Protein AF-A0A0F5FY54-F1 (afdb_monomer_lite)

Structure (mmCIF, N/CA/C/O backbone):
data_AF-A0A0F5FY54-F1
#
_entry.id   AF-A0A0F5FY54-F1
#
loop_
_atom_site.group_PDB
_atom_site.id
_atom_site.type_symbol
_atom_site.label_atom_id
_atom_site.label_alt_id
_atom_site.label_comp_id
_atom_site.label_asym_id
_atom_site.label_entity_id
_atom_site.label_seq_id
_atom_site.pdbx_PDB_ins_code
_atom_site.Cartn_x
_atom_site.Cartn_y
_atom_site.Cartn_z
_atom_site.occupancy
_atom_site.B_iso_or_equiv
_atom_site.auth_seq_id
_atom_site.auth_comp_id
_atom_site.auth_asym_id
_atom_site.auth_atom_id
_atom_site.pdbx_PDB_model_num
ATOM 1 N N . MET A 1 1 ? 18.996 4.388 9.850 1.00 40.62 1 MET A N 1
ATOM 2 C CA . MET A 1 1 ? 17.871 3.607 10.399 1.00 40.62 1 MET A CA 1
ATOM 3 C C . MET A 1 1 ? 16.624 4.178 9.749 1.00 40.62 1 MET A C 1
ATOM 5 O O . MET A 1 1 ? 16.371 5.356 9.954 1.00 40.62 1 MET A O 1
ATOM 9 N N . GLU A 1 2 ? 15.964 3.429 8.857 1.00 51.44 2 GLU A N 1
ATOM 10 C CA . GLU A 1 2 ? 14.664 3.841 8.291 1.00 51.44 2 GLU A CA 1
ATOM 11 C C . GLU A 1 2 ? 13.690 4.065 9.460 1.00 51.44 2 GLU A C 1
ATOM 13 O O . GLU A 1 2 ? 13.713 3.309 10.434 1.00 51.44 2 GLU A O 1
ATOM 18 N N . HIS A 1 3 ? 12.907 5.142 9.412 1.00 54.66 3 HIS A N 1
ATOM 19 C CA . HIS A 1 3 ? 11.997 5.484 10.500 1.00 54.66 3 HIS A CA 1
ATOM 20 C C . HIS A 1 3 ? 10.926 4.388 10.642 1.00 54.66 3 HIS A C 1
ATOM 22 O O . HIS A 1 3 ? 10.252 4.086 9.655 1.00 54.66 3 HIS A O 1
ATOM 28 N N . PRO A 1 4 ? 10.760 3.774 11.830 1.00 68.75 4 PRO A N 1
ATOM 29 C CA . PRO A 1 4 ? 9.652 2.859 12.069 1.00 68.75 4 PRO A CA 1
ATOM 30 C C . PRO A 1 4 ? 8.333 3.614 11.880 1.00 68.75 4 PRO A C 1
ATOM 32 O O . PRO A 1 4 ? 8.209 4.768 12.296 1.00 68.75 4 PRO A O 1
ATOM 35 N N . LEU A 1 5 ? 7.365 2.969 11.226 1.00 81.00 5 LEU A N 1
ATOM 36 C CA . LEU A 1 5 ? 6.023 3.522 11.045 1.00 81.00 5 LEU A CA 1
ATOM 37 C C . LEU A 1 5 ? 5.413 3.843 12.410 1.00 81.00 5 LEU A C 1
ATOM 39 O O . LEU A 1 5 ? 5.630 3.109 13.377 1.00 81.00 5 LEU A O 1
ATOM 43 N N . ASP A 1 6 ? 4.619 4.911 12.492 1.00 85.56 6 ASP A N 1
ATOM 44 C CA . ASP A 1 6 ? 4.012 5.295 13.762 1.00 85.56 6 ASP A CA 1
ATOM 45 C C . ASP A 1 6 ? 2.996 4.231 14.207 1.00 85.56 6 ASP A C 1
ATOM 47 O O . ASP A 1 6 ? 1.878 4.126 13.692 1.00 85.56 6 ASP A O 1
ATOM 51 N N . GLN A 1 7 ? 3.409 3.404 15.167 1.00 88.81 7 GLN A N 1
ATOM 52 C CA . GLN A 1 7 ? 2.580 2.356 15.745 1.00 88.81 7 GLN A CA 1
ATOM 53 C C . GLN A 1 7 ? 1.368 2.935 16.479 1.00 88.81 7 GLN A C 1
ATOM 55 O O . GLN A 1 7 ? 0.294 2.331 16.432 1.00 88.81 7 GLN A O 1
ATOM 60 N N . LYS A 1 8 ? 1.520 4.088 17.143 1.00 91.25 8 LYS A N 1
ATOM 61 C CA . LYS A 1 8 ? 0.439 4.692 17.931 1.00 91.25 8 LYS A CA 1
ATOM 62 C C . LYS A 1 8 ? -0.690 5.142 17.019 1.00 91.25 8 LYS A C 1
ATOM 64 O O . LYS A 1 8 ? -1.850 4.865 17.311 1.00 91.25 8 LYS A O 1
ATOM 69 N N . TRP A 1 9 ? -0.341 5.744 15.883 1.00 92.75 9 TRP A N 1
ATOM 70 C CA . TRP A 1 9 ? -1.312 6.153 14.872 1.00 92.75 9 TRP A CA 1
ATOM 71 C C . TRP A 1 9 ? -2.168 4.973 14.392 1.00 92.75 9 TRP A C 1
ATOM 73 O O . TRP A 1 9 ? -3.396 5.079 14.337 1.00 92.75 9 TRP A O 1
ATOM 83 N N . LEU A 1 10 ? -1.543 3.825 14.098 1.00 91.31 10 LEU A N 1
ATOM 84 C CA . LEU A 1 10 ? -2.271 2.645 13.623 1.00 91.31 10 LEU A CA 1
ATOM 85 C C . LEU A 1 10 ? -3.185 2.063 14.710 1.00 91.31 10 LEU A C 1
ATOM 87 O O . LEU A 1 10 ? -4.311 1.663 14.422 1.00 91.31 10 LEU A O 1
ATOM 91 N N . GLU A 1 11 ? -2.715 1.999 15.955 1.00 92.19 11 GLU A N 1
ATOM 92 C CA . GLU A 1 11 ? -3.510 1.507 17.086 1.00 92.19 11 GLU A CA 1
ATOM 93 C C . GLU A 1 11 ? -4.729 2.386 17.370 1.00 92.19 11 GLU A C 1
ATOM 95 O O . GLU A 1 11 ? -5.818 1.859 17.601 1.00 92.19 11 GLU A O 1
ATOM 100 N N . GLU A 1 12 ? -4.567 3.707 17.305 1.00 93.94 12 GLU A N 1
ATOM 101 C CA . GLU A 1 12 ? -5.662 4.659 17.486 1.00 93.94 12 GLU A CA 1
ATOM 102 C C . GLU A 1 12 ? -6.734 4.505 16.397 1.00 93.94 12 GLU A C 1
ATOM 104 O O . GLU A 1 12 ? -7.930 4.523 16.681 1.00 93.94 12 GLU A O 1
ATOM 109 N N . HIS A 1 13 ? -6.336 4.303 15.140 1.00 93.94 13 HIS A N 1
ATOM 110 C CA . HIS A 1 13 ? -7.299 4.097 14.055 1.00 93.94 13 HIS A CA 1
ATOM 111 C C . HIS A 1 13 ? -7.950 2.711 14.107 1.00 93.94 13 HIS A C 1
ATOM 113 O O . HIS A 1 13 ? -9.131 2.573 13.794 1.00 93.94 13 HIS A O 1
ATOM 119 N N . LEU A 1 14 ? -7.227 1.686 14.566 1.00 93.62 14 LEU A N 1
ATOM 120 C CA . LEU A 1 14 ? -7.800 0.358 14.790 1.00 93.62 14 LEU A CA 1
ATOM 121 C C . LEU A 1 14 ? -8.838 0.357 15.920 1.00 93.62 14 LEU A C 1
ATOM 123 O O . LEU A 1 14 ? -9.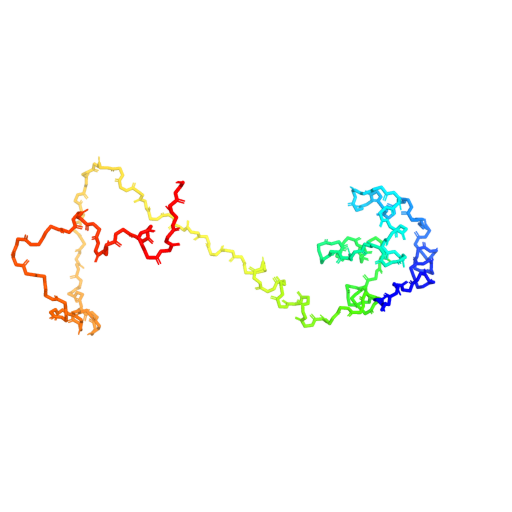864 -0.310 15.778 1.00 93.62 14 LEU A O 1
ATOM 127 N N . SER A 1 15 ? -8.615 1.114 17.001 1.00 93.19 15 SER A N 1
ATOM 128 C CA . SER A 1 15 ? -9.576 1.211 18.108 1.00 93.19 15 SER A CA 1
ATOM 129 C C . SER A 1 15 ? -10.863 1.933 17.697 1.00 93.19 15 SER A C 1
ATOM 131 O O . SER A 1 15 ? -11.948 1.493 18.072 1.00 93.19 15 SER A O 1
ATOM 133 N N . LYS A 1 16 ? -10.774 2.963 16.842 1.00 93.56 16 LYS A N 1
ATOM 134 C CA . LYS A 1 16 ? -11.943 3.667 16.274 1.00 93.56 16 LYS A CA 1
ATOM 135 C C . LYS A 1 16 ? -12.848 2.760 15.433 1.00 93.56 16 LYS A C 1
ATOM 137 O O . LYS A 1 16 ? -14.053 2.989 15.377 1.00 93.56 16 LYS A O 1
ATOM 142 N N . VAL A 1 17 ? -12.283 1.746 14.776 1.00 92.62 17 VAL A N 1
ATOM 143 C CA . VAL A 1 17 ? -13.016 0.811 13.898 1.00 92.62 17 VAL A CA 1
ATOM 144 C C . VAL A 1 17 ? -13.361 -0.507 14.616 1.00 92.62 17 VAL A C 1
ATOM 146 O O . VAL A 1 17 ? -13.850 -1.440 13.984 1.00 92.62 17 VAL A O 1
ATOM 149 N N . ASP A 1 18 ? -13.117 -0.599 15.929 1.00 91.81 1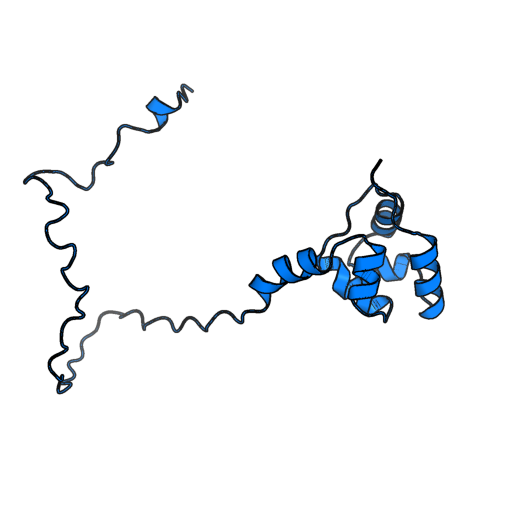8 ASP A N 1
ATOM 150 C CA . ASP A 1 18 ? -13.278 -1.826 16.729 1.00 91.81 18 ASP A CA 1
ATOM 151 C C . ASP A 1 18 ? -12.592 -3.046 16.075 1.00 91.81 18 ASP A C 1
ATOM 153 O O . ASP A 1 18 ? -13.149 -4.130 15.872 1.00 91.81 18 ASP A O 1
ATOM 157 N N . SER A 1 19 ? -11.347 -2.840 15.642 1.00 92.19 19 SER A N 1
ATOM 158 C CA . SER A 1 19 ? -10.551 -3.845 14.950 1.00 92.19 19 SER A CA 1
ATOM 159 C C .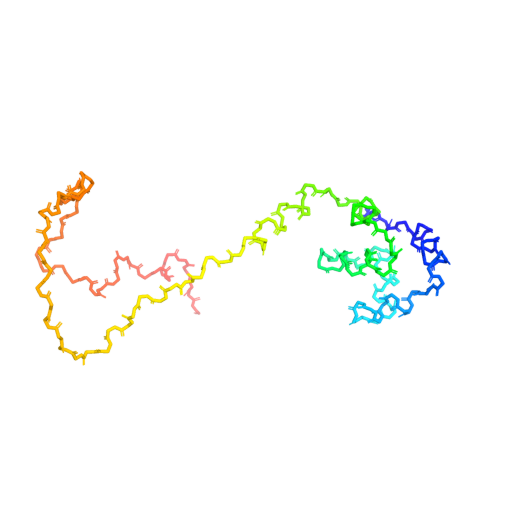 SER A 1 19 ? -9.204 -4.052 15.635 1.00 92.19 19 SER A C 1
ATOM 161 O O . SER A 1 19 ? -8.721 -3.243 16.416 1.00 92.19 19 SER A O 1
ATOM 163 N N . ASN A 1 20 ? -8.552 -5.169 15.316 1.00 92.94 20 ASN A N 1
ATOM 164 C CA . ASN A 1 20 ? -7.218 -5.485 15.809 1.00 92.94 20 ASN A CA 1
ATOM 165 C C . ASN A 1 20 ? -6.239 -5.763 14.658 1.00 92.94 20 ASN A C 1
ATOM 167 O O . ASN A 1 20 ? -6.628 -5.937 13.499 1.00 92.94 20 ASN A O 1
ATOM 171 N N . ARG A 1 21 ? -4.948 -5.855 14.998 1.00 92.31 21 ARG A N 1
ATOM 172 C CA . ARG A 1 21 ? -3.866 -6.138 14.039 1.00 92.31 21 ARG A CA 1
ATOM 173 C C . ARG A 1 21 ? -4.018 -7.484 13.329 1.00 92.31 21 ARG A C 1
ATOM 175 O O . ARG A 1 21 ? -3.612 -7.615 12.182 1.00 92.31 21 ARG A O 1
ATOM 182 N N . ALA A 1 22 ? -4.583 -8.491 13.998 1.00 93.00 22 ALA A N 1
ATOM 183 C CA . ALA A 1 22 ? -4.798 -9.805 13.394 1.00 93.00 22 ALA A CA 1
ATOM 184 C C . ALA A 1 22 ? -5.894 -9.751 12.321 1.00 93.00 22 ALA A C 1
ATOM 186 O O . ALA A 1 22 ? -5.771 -10.404 11.290 1.00 93.00 22 ALA A O 1
ATOM 187 N N . ARG A 1 23 ? -6.939 -8.947 12.536 1.00 93.88 23 ARG A N 1
ATOM 188 C CA . ARG A 1 23 ? -7.997 -8.704 11.558 1.00 93.88 23 ARG A CA 1
ATOM 189 C C . ARG A 1 23 ? -7.455 -7.935 10.358 1.00 93.88 23 ARG A C 1
ATOM 191 O O . ARG A 1 23 ? -7.665 -8.393 9.246 1.00 93.88 23 ARG A O 1
ATOM 198 N N . LEU A 1 24 ? -6.674 -6.873 10.585 1.00 94.31 24 LEU A N 1
ATOM 199 C CA . LEU A 1 24 ? -5.984 -6.146 9.512 1.00 94.31 24 LEU A CA 1
ATOM 200 C C . LEU A 1 24 ? -5.088 -7.078 8.678 1.00 94.31 24 LEU A C 1
ATOM 202 O O . LEU A 1 24 ? -5.153 -7.070 7.454 1.00 94.31 24 LEU A O 1
ATOM 206 N N . ALA A 1 25 ? -4.296 -7.931 9.335 1.00 94.69 25 ALA A N 1
ATOM 207 C CA . ALA A 1 25 ? -3.444 -8.902 8.651 1.00 94.69 25 ALA A CA 1
ATOM 208 C C . ALA A 1 25 ? -4.255 -9.878 7.779 1.00 94.69 25 ALA A C 1
ATOM 210 O O . ALA A 1 25 ? -3.890 -10.118 6.630 1.00 94.69 25 ALA A O 1
ATOM 211 N N . ARG A 1 26 ? -5.388 -10.385 8.287 1.00 94.88 26 ARG A N 1
ATOM 212 C CA . ARG A 1 26 ? -6.298 -11.251 7.519 1.00 94.88 26 ARG A CA 1
ATOM 213 C C . ARG A 1 26 ? -6.892 -10.533 6.311 1.00 94.88 26 ARG A C 1
ATOM 215 O O . ARG A 1 26 ? -6.920 -11.131 5.242 1.00 94.88 26 ARG A O 1
ATOM 222 N N . THR A 1 27 ? -7.304 -9.271 6.456 1.00 93.88 27 THR A N 1
ATOM 223 C CA . THR A 1 27 ? -7.793 -8.450 5.333 1.00 93.88 27 THR A CA 1
ATOM 224 C C . THR A 1 27 ? -6.718 -8.289 4.253 1.00 93.88 27 THR A C 1
ATOM 226 O O . THR A 1 27 ? -7.018 -8.333 3.067 1.00 93.88 27 THR A O 1
ATOM 229 N N . LEU A 1 28 ? -5.448 -8.196 4.654 1.00 92.25 28 LEU A N 1
ATOM 230 C CA . LEU A 1 28 ? -4.298 -8.139 3.745 1.00 92.25 28 LEU A CA 1
ATOM 231 C C . LEU A 1 28 ? -3.881 -9.507 3.170 1.00 92.25 28 LEU A C 1
ATOM 233 O O . LEU A 1 28 ? -2.934 -9.576 2.384 1.00 92.25 28 LEU A O 1
ATOM 237 N N . GLY A 1 29 ? -4.522 -10.608 3.579 1.00 93.44 29 GLY A N 1
ATOM 238 C CA . GLY A 1 29 ? -4.105 -11.964 3.211 1.00 93.44 29 GLY A CA 1
ATOM 239 C C . GLY A 1 29 ? -2.719 -12.337 3.755 1.00 93.44 29 GLY A C 1
ATOM 240 O O . GLY A 1 29 ? -1.972 -13.078 3.115 1.00 93.44 29 GLY A O 1
ATOM 241 N N . ARG A 1 30 ? -2.328 -11.780 4.908 1.00 93.88 30 ARG A N 1
ATOM 242 C CA . ARG A 1 30 ? -1.019 -11.981 5.548 1.00 93.88 30 ARG A CA 1
ATOM 243 C C . ARG A 1 30 ? -1.148 -12.478 6.984 1.00 93.88 30 ARG A C 1
ATOM 245 O O . ARG A 1 30 ? -2.201 -12.414 7.613 1.00 93.88 30 ARG A O 1
ATOM 252 N N . ASP A 1 31 ? -0.033 -12.981 7.504 1.00 94.19 31 ASP A N 1
ATOM 253 C CA . ASP A 1 31 ? 0.087 -13.372 8.905 1.00 94.19 31 ASP A CA 1
ATOM 254 C C . ASP A 1 31 ? 0.216 -12.132 9.819 1.00 94.19 31 ASP A C 1
ATOM 256 O O . ASP A 1 31 ? 0.634 -11.054 9.389 1.00 94.19 31 ASP A O 1
ATOM 260 N N . ARG A 1 32 ? -0.130 -12.282 11.104 1.00 93.12 32 ARG A N 1
ATOM 261 C CA . ARG A 1 32 ? -0.044 -11.199 12.100 1.00 93.12 32 ARG A CA 1
ATOM 262 C C . ARG A 1 32 ? 1.381 -10.645 12.236 1.00 93.12 32 ARG A C 1
ATOM 264 O O . ARG A 1 32 ? 1.547 -9.442 12.434 1.00 93.12 32 ARG A O 1
ATOM 271 N N . SER A 1 33 ? 2.392 -11.501 12.123 1.00 92.94 33 SER A N 1
ATOM 272 C CA . SER A 1 33 ? 3.808 -11.141 12.204 1.00 92.94 33 SER A CA 1
ATOM 273 C C . SER A 1 33 ? 4.203 -10.196 11.076 1.00 92.94 33 SER A C 1
ATOM 275 O O . SER A 1 33 ? 4.976 -9.279 11.321 1.00 92.94 33 SER A O 1
ATOM 277 N N . ALA A 1 34 ? 3.627 -10.319 9.877 1.00 92.19 34 ALA A N 1
ATOM 278 C CA . ALA A 1 34 ? 3.860 -9.370 8.790 1.00 92.19 34 ALA A CA 1
ATOM 279 C C . ALA A 1 34 ? 3.499 -7.921 9.171 1.00 92.19 34 ALA A C 1
ATOM 281 O O . ALA A 1 34 ? 4.244 -7.010 8.819 1.00 92.19 34 ALA A O 1
ATOM 282 N N . VAL A 1 35 ? 2.406 -7.706 9.917 1.00 91.69 35 VAL A N 1
ATOM 283 C CA . VAL A 1 35 ? 2.000 -6.369 10.400 1.00 91.69 35 VAL A CA 1
ATOM 284 C C . VAL A 1 35 ? 2.908 -5.898 11.536 1.00 91.69 35 VAL A C 1
ATOM 286 O O . VAL A 1 35 ? 3.279 -4.732 11.581 1.00 91.69 35 VAL A O 1
ATOM 289 N N . THR A 1 36 ? 3.327 -6.788 12.436 1.00 91.69 36 THR A N 1
ATOM 290 C CA . THR A 1 36 ? 4.305 -6.428 13.477 1.00 91.69 36 THR A CA 1
ATOM 291 C C . THR A 1 36 ? 5.645 -6.009 12.867 1.00 91.69 36 THR A C 1
ATOM 293 O O . THR A 1 36 ? 6.192 -4.975 13.228 1.00 91.69 36 THR A O 1
ATOM 296 N N . ARG A 1 37 ? 6.143 -6.770 11.889 1.00 91.56 37 ARG A N 1
ATOM 297 C CA . ARG A 1 37 ? 7.391 -6.479 11.170 1.00 91.56 37 ARG A CA 1
ATOM 298 C C . ARG A 1 37 ? 7.296 -5.202 10.338 1.00 91.56 37 ARG A C 1
ATOM 300 O O . ARG A 1 37 ? 8.286 -4.495 10.206 1.00 91.56 37 ARG A O 1
ATOM 307 N N . LEU A 1 38 ? 6.109 -4.899 9.806 1.00 90.69 38 LEU A N 1
ATOM 308 C CA . LEU A 1 38 ? 5.814 -3.629 9.141 1.00 90.69 38 LEU A CA 1
ATOM 309 C C . LEU A 1 38 ? 6.006 -2.452 10.110 1.00 90.69 38 LEU A C 1
ATOM 311 O O . LEU A 1 38 ? 6.739 -1.521 9.800 1.00 90.69 38 LEU A O 1
ATOM 315 N N . LEU A 1 39 ? 5.411 -2.528 11.303 1.00 89.69 39 LEU A N 1
ATOM 316 C CA . LEU A 1 39 ? 5.521 -1.484 12.330 1.00 89.69 39 LEU A CA 1
ATOM 317 C C . LEU A 1 39 ? 6.949 -1.316 12.864 1.00 89.69 39 LEU A C 1
ATOM 319 O O . LEU A 1 39 ? 7.399 -0.197 13.077 1.00 89.69 39 LEU A O 1
ATOM 323 N N . ASN A 1 40 ? 7.683 -2.418 13.014 1.00 89.12 40 ASN A N 1
ATOM 324 C CA . ASN A 1 40 ? 9.080 -2.396 13.451 1.00 89.12 40 ASN A CA 1
ATOM 325 C C . ASN A 1 40 ? 10.055 -1.893 12.366 1.00 89.12 40 ASN A C 1
ATOM 327 O O . ASN A 1 40 ? 11.249 -1.779 12.632 1.00 89.12 40 ASN A O 1
ATOM 331 N N . GLY A 1 41 ? 9.586 -1.645 11.137 1.00 87.06 41 GLY A N 1
ATOM 332 C CA . GLY A 1 41 ? 10.432 -1.253 10.005 1.00 87.06 41 GLY A CA 1
ATOM 333 C C . GLY A 1 41 ? 11.228 -2.402 9.372 1.00 87.06 41 GLY A C 1
ATOM 334 O O . GLY A 1 41 ? 11.967 -2.192 8.416 1.00 87.06 41 GLY A O 1
ATOM 335 N N . GLU A 1 42 ? 11.057 -3.642 9.838 1.00 88.38 42 GLU A N 1
ATOM 336 C CA . GLU A 1 42 ? 11.679 -4.834 9.240 1.00 88.38 42 GLU A CA 1
ATOM 337 C C . GLU A 1 42 ? 11.067 -5.210 7.881 1.00 88.38 42 GLU A C 1
ATOM 339 O O . GLU A 1 42 ? 11.629 -6.010 7.127 1.00 88.38 42 GLU A O 1
ATOM 344 N N . ARG A 1 43 ? 9.873 -4.690 7.583 1.00 90.44 43 ARG A N 1
ATOM 345 C CA . ARG A 1 43 ? 9.146 -4.927 6.338 1.00 90.44 43 ARG A CA 1
ATOM 346 C C . ARG A 1 43 ? 8.689 -3.602 5.746 1.00 90.44 43 ARG A C 1
ATOM 348 O O . ARG A 1 43 ? 8.059 -2.802 6.423 1.00 90.44 43 ARG A O 1
ATOM 355 N N . LYS A 1 44 ? 8.898 -3.440 4.440 1.00 88.75 44 LYS A N 1
ATOM 356 C CA . LYS A 1 44 ? 8.396 -2.291 3.678 1.00 88.75 44 LYS A CA 1
ATOM 357 C C . LYS A 1 44 ? 6.906 -2.432 3.367 1.00 88.75 44 LYS A C 1
ATOM 359 O O . LYS A 1 44 ? 6.445 -3.523 3.011 1.00 88.75 44 LYS A O 1
ATOM 364 N N . LEU A 1 45 ? 6.162 -1.332 3.486 1.00 89.06 45 LEU A N 1
ATOM 365 C CA . LEU A 1 45 ? 4.769 -1.257 3.052 1.00 89.06 45 LEU A CA 1
ATOM 366 C C . LEU A 1 45 ? 4.709 -1.339 1.525 1.00 89.06 45 LEU A C 1
ATOM 368 O O . LEU A 1 45 ? 5.420 -0.608 0.835 1.00 89.06 45 LEU A O 1
ATOM 372 N N . LYS A 1 46 ? 3.874 -2.223 0.976 1.00 89.19 46 LYS A N 1
ATOM 373 C CA . LYS A 1 46 ? 3.664 -2.271 -0.475 1.00 89.19 46 LYS A CA 1
ATOM 374 C C . LYS A 1 46 ? 2.573 -1.284 -0.869 1.00 89.19 46 LYS A C 1
ATOM 376 O O . LYS A 1 46 ? 1.542 -1.220 -0.210 1.00 89.19 46 LYS A O 1
ATOM 381 N N . LEU A 1 47 ? 2.738 -0.611 -2.008 1.00 86.75 47 LEU A N 1
ATOM 382 C CA . LEU A 1 47 ? 1.725 0.324 -2.518 1.00 86.75 47 LEU A CA 1
ATOM 383 C C . LEU A 1 47 ? 0.358 -0.342 -2.744 1.00 86.75 47 LEU A C 1
ATOM 385 O O . LEU A 1 47 ? -0.672 0.277 -2.507 1.00 86.75 47 LEU A O 1
ATOM 389 N N . ALA A 1 48 ? 0.344 -1.618 -3.138 1.00 88.25 48 ALA A N 1
ATOM 390 C CA . ALA A 1 48 ? -0.887 -2.387 -3.324 1.00 88.25 48 ALA A CA 1
ATOM 391 C C . ALA A 1 48 ? -1.659 -2.649 -2.015 1.00 88.25 48 ALA A C 1
ATOM 393 O O . ALA A 1 48 ? -2.849 -2.929 -2.062 1.00 88.25 48 ALA A O 1
ATOM 394 N N . GLU A 1 49 ? -1.002 -2.564 -0.853 1.00 91.75 49 GLU A N 1
ATOM 395 C CA . GLU A 1 49 ? -1.631 -2.790 0.457 1.00 91.75 49 GLU A CA 1
ATOM 396 C C . GLU A 1 49 ? -2.324 -1.525 0.986 1.00 91.75 49 GLU A C 1
ATOM 398 O O . GLU A 1 49 ? -3.231 -1.620 1.807 1.00 91.75 49 GLU A O 1
ATOM 403 N N . ILE A 1 50 ? -1.939 -0.344 0.491 1.00 92.31 50 ILE A N 1
ATOM 404 C CA . ILE A 1 50 ? -2.461 0.962 0.916 1.00 92.31 50 ILE A CA 1
ATOM 405 C C . ILE A 1 50 ? -3.987 1.076 0.768 1.00 92.31 50 ILE A C 1
ATOM 407 O O . ILE A 1 50 ? -4.624 1.422 1.763 1.00 92.31 50 ILE A O 1
ATOM 411 N N . PRO A 1 51 ? -4.612 0.778 -0.394 1.00 92.62 51 PRO A N 1
ATOM 412 C CA . PRO A 1 51 ? -6.066 0.895 -0.524 1.00 92.62 51 PRO A CA 1
ATOM 413 C C . PRO A 1 51 ? -6.804 -0.042 0.435 1.00 92.62 51 PRO A C 1
ATOM 415 O O . PRO A 1 51 ? -7.785 0.359 1.051 1.00 92.62 51 PRO A O 1
ATOM 418 N N . THR A 1 52 ? -6.290 -1.256 0.637 1.00 94.12 52 THR A N 1
ATOM 419 C CA . THR A 1 52 ? -6.867 -2.226 1.574 1.00 94.12 52 THR A CA 1
ATOM 420 C C . THR A 1 52 ? -6.757 -1.756 3.026 1.00 94.12 52 THR A C 1
ATOM 422 O O . THR A 1 52 ? -7.696 -1.926 3.799 1.00 94.12 52 THR A O 1
ATOM 425 N N . ILE A 1 53 ? -5.633 -1.141 3.413 1.00 93.81 53 ILE A N 1
ATOM 426 C CA . ILE A 1 53 ? -5.465 -0.543 4.747 1.00 93.81 53 ILE A CA 1
ATOM 427 C C . ILE A 1 53 ? -6.420 0.642 4.923 1.00 93.81 53 ILE A C 1
ATOM 429 O O . ILE A 1 53 ? -7.076 0.731 5.957 1.00 93.81 53 ILE A O 1
ATOM 433 N N . ALA A 1 54 ? -6.524 1.520 3.924 1.00 95.12 54 ALA A N 1
ATOM 434 C CA . ALA A 1 54 ? -7.407 2.685 3.948 1.00 95.12 54 ALA A CA 1
ATOM 435 C C . ALA A 1 54 ? -8.880 2.278 4.111 1.00 95.12 54 ALA A C 1
ATOM 437 O O . ALA A 1 54 ? -9.571 2.786 4.993 1.00 95.12 54 ALA A O 1
ATOM 438 N N . GLU A 1 55 ? -9.333 1.294 3.330 1.00 95.25 55 GLU A N 1
ATOM 439 C CA . GLU A 1 55 ? -10.680 0.729 3.423 1.00 95.25 55 GLU A CA 1
ATOM 440 C C . GLU A 1 55 ? -10.933 0.093 4.796 1.00 95.25 55 GLU A C 1
ATOM 442 O O . GLU A 1 55 ? -11.953 0.361 5.436 1.00 95.25 55 GLU A O 1
ATOM 447 N N . HIS A 1 56 ? -9.975 -0.698 5.294 1.00 94.00 56 HIS A N 1
ATOM 448 C CA . HIS A 1 56 ? -10.091 -1.365 6.591 1.00 94.00 56 HIS A CA 1
ATOM 449 C C . HIS A 1 56 ? -10.153 -0.373 7.759 1.00 94.00 56 HIS A C 1
ATOM 451 O O . HIS A 1 56 ? -10.908 -0.582 8.706 1.00 94.00 56 HIS A O 1
ATOM 457 N N . LEU A 1 57 ? -9.370 0.705 7.699 1.00 94.81 57 LEU A N 1
ATOM 458 C CA . LEU A 1 57 ? -9.332 1.762 8.714 1.00 94.81 57 LEU A CA 1
ATOM 459 C C . LEU A 1 57 ? -10.415 2.836 8.512 1.00 94.81 57 LEU A C 1
ATOM 461 O O . LEU A 1 57 ? -10.569 3.698 9.374 1.00 94.81 57 LEU A O 1
ATOM 465 N N . ARG A 1 58 ? -11.176 2.786 7.409 1.00 94.62 58 ARG A N 1
ATOM 466 C CA . ARG A 1 58 ? -12.183 3.793 7.020 1.00 94.62 58 ARG A CA 1
ATOM 467 C C . ARG A 1 58 ? -11.629 5.222 6.974 1.00 94.62 58 ARG A C 1
ATOM 469 O O . ARG A 1 58 ? -12.318 6.176 7.330 1.00 94.62 58 ARG A O 1
ATOM 476 N N . VAL A 1 59 ? -10.385 5.363 6.530 1.00 95.31 59 VAL A N 1
ATOM 477 C CA . VAL A 1 59 ? -9.701 6.651 6.346 1.00 95.31 59 VAL A CA 1
ATOM 478 C C . VAL A 1 59 ? -9.388 6.866 4.867 1.00 95.31 59 VAL A C 1
ATOM 480 O O . VAL A 1 59 ? -9.277 5.890 4.120 1.00 95.31 59 VAL A O 1
ATOM 483 N N . PRO A 1 60 ? -9.243 8.119 4.405 1.00 94.62 60 PRO A N 1
ATOM 484 C CA . PRO A 1 60 ? -8.793 8.376 3.043 1.00 94.62 60 PRO A CA 1
ATOM 485 C C . PRO A 1 60 ? -7.392 7.798 2.798 1.00 94.62 60 PRO A C 1
ATOM 487 O O . PRO A 1 60 ? -6.566 7.710 3.708 1.00 94.62 60 PRO A O 1
ATOM 490 N N . VAL A 1 61 ? -7.117 7.442 1.540 1.00 92.06 61 VAL A N 1
ATOM 491 C CA . VAL A 1 61 ? -5.822 6.892 1.096 1.00 92.06 61 VAL A CA 1
ATOM 492 C C . VAL A 1 61 ? -4.664 7.836 1.433 1.00 92.06 61 VAL A C 1
ATOM 494 O O . VAL A 1 61 ? -3.600 7.372 1.835 1.00 92.06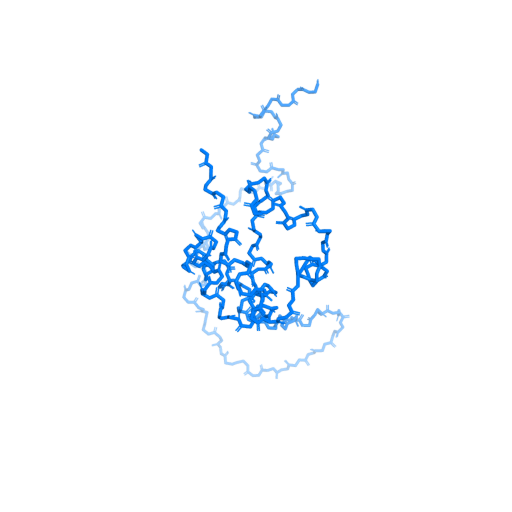 61 VAL A O 1
ATOM 497 N N . ASP A 1 62 ? -4.895 9.147 1.357 1.00 92.00 62 ASP A N 1
ATOM 498 C CA . ASP A 1 62 ? -3.897 10.176 1.662 1.00 92.00 62 ASP A CA 1
ATOM 499 C C . ASP A 1 62 ? -3.399 10.102 3.110 1.00 92.00 62 ASP A C 1
ATOM 501 O O . ASP A 1 62 ? -2.199 10.180 3.347 1.00 92.00 62 ASP A O 1
ATOM 505 N N . ALA A 1 63 ? -4.282 9.829 4.076 1.00 92.25 63 ALA A N 1
ATOM 506 C CA . ALA A 1 63 ? -3.886 9.696 5.480 1.00 92.25 63 ALA A CA 1
ATOM 507 C C . ALA A 1 63 ? -2.965 8.483 5.709 1.00 92.25 63 ALA A C 1
ATOM 509 O O . ALA A 1 63 ? -2.043 8.533 6.521 1.00 92.25 63 ALA A O 1
ATOM 510 N N . VAL A 1 64 ? -3.188 7.388 4.972 1.00 92.12 64 VAL A N 1
ATOM 511 C CA . VAL A 1 64 ? -2.322 6.198 5.029 1.00 92.12 64 VAL A CA 1
ATOM 512 C C . VAL A 1 64 ? -0.980 6.468 4.344 1.00 92.12 64 VAL A C 1
ATOM 514 O O . VAL A 1 64 ? 0.045 5.962 4.797 1.00 92.12 64 VAL A O 1
ATOM 517 N N . LEU A 1 65 ? -0.967 7.269 3.275 1.00 91.56 65 LEU A N 1
ATOM 518 C CA . LEU A 1 65 ? 0.257 7.695 2.590 1.00 91.56 65 LEU A CA 1
ATOM 519 C C . LEU A 1 65 ? 1.120 8.598 3.476 1.00 91.56 65 LEU A C 1
ATOM 521 O O . LEU A 1 65 ? 2.323 8.361 3.585 1.00 91.56 65 LEU A O 1
ATOM 525 N N . GLU A 1 66 ? 0.503 9.566 4.156 1.00 90.88 66 GLU A N 1
ATOM 526 C CA . GLU A 1 66 ? 1.160 10.427 5.144 1.00 90.88 66 GLU A CA 1
ATOM 527 C C . GLU A 1 66 ? 1.742 9.608 6.297 1.00 90.88 66 GLU A C 1
ATOM 529 O O . GLU A 1 66 ? 2.918 9.758 6.627 1.00 90.88 66 GLU A O 1
ATOM 534 N N . TRP A 1 67 ? 0.958 8.678 6.855 1.00 89.38 67 TRP A N 1
ATOM 535 C CA . TRP A 1 67 ? 1.428 7.748 7.884 1.00 89.38 67 TRP A CA 1
ATOM 536 C C . TRP A 1 67 ? 2.618 6.904 7.411 1.00 89.38 67 TRP A C 1
ATOM 538 O O . TRP A 1 67 ? 3.554 6.657 8.172 1.00 89.38 67 TRP A O 1
ATOM 548 N N . ALA A 1 68 ? 2.601 6.480 6.147 1.00 88.19 68 ALA A N 1
ATOM 549 C CA . ALA A 1 68 ? 3.677 5.707 5.548 1.00 88.19 68 ALA A CA 1
ATOM 550 C C . ALA A 1 68 ? 4.908 6.542 5.155 1.00 88.19 68 ALA A C 1
ATOM 552 O O . ALA A 1 68 ? 5.925 5.965 4.768 1.00 88.19 68 ALA A O 1
ATOM 553 N N . GLY A 1 69 ? 4.823 7.876 5.218 1.00 87.69 69 GLY A N 1
ATOM 554 C CA . GLY A 1 69 ? 5.855 8.783 4.716 1.00 87.69 69 GLY A CA 1
ATOM 555 C C . GLY A 1 69 ? 6.055 8.700 3.198 1.00 87.69 69 GLY A C 1
ATOM 556 O O . GLY A 1 69 ? 7.125 9.048 2.703 1.00 87.69 69 GLY A O 1
ATOM 557 N N . ILE A 1 70 ? 5.057 8.209 2.454 1.00 85.06 70 ILE A N 1
ATOM 558 C CA . ILE A 1 70 ? 5.123 8.045 0.998 1.00 85.06 70 ILE A CA 1
ATOM 559 C C . ILE A 1 70 ? 4.535 9.306 0.351 1.00 85.06 70 ILE A C 1
ATOM 561 O O . ILE A 1 70 ? 3.361 9.603 0.577 1.00 85.06 70 ILE A O 1
ATOM 565 N N . PRO A 1 71 ? 5.289 10.042 -0.487 1.00 83.75 71 PRO A N 1
ATOM 566 C CA . PRO A 1 71 ? 4.757 11.210 -1.176 1.00 83.75 71 PRO A CA 1
ATOM 567 C C . PRO A 1 71 ? 3.568 10.832 -2.071 1.00 83.75 71 PRO A C 1
ATOM 569 O O . PRO A 1 71 ? 3.676 9.933 -2.909 1.00 83.75 71 PRO A O 1
ATOM 572 N N . THR A 1 72 ? 2.458 11.571 -1.981 1.00 81.50 72 THR A N 1
ATOM 573 C CA . THR A 1 72 ? 1.257 11.352 -2.814 1.00 81.50 72 THR A CA 1
ATOM 574 C C . THR A 1 72 ? 1.575 11.382 -4.312 1.00 81.50 72 THR A C 1
ATOM 576 O O . THR A 1 72 ? 0.984 10.645 -5.100 1.00 81.50 72 THR A O 1
ATOM 579 N N . ALA A 1 73 ? 2.569 12.181 -4.716 1.00 76.25 73 ALA A N 1
ATOM 580 C CA . ALA A 1 73 ? 3.065 12.221 -6.089 1.00 76.25 73 ALA A CA 1
ATOM 581 C C . ALA A 1 73 ? 3.656 10.877 -6.553 1.00 76.25 73 ALA A C 1
ATOM 583 O O . ALA A 1 73 ? 3.397 10.463 -7.680 1.00 76.25 73 ALA A O 1
ATOM 584 N N . GLU A 1 74 ? 4.404 10.170 -5.699 1.00 73.44 74 GLU A N 1
ATOM 585 C CA . GLU A 1 74 ? 4.983 8.860 -6.031 1.00 73.44 74 GLU A CA 1
ATOM 586 C C . GLU A 1 74 ? 3.890 7.792 -6.168 1.00 73.44 74 GLU A C 1
ATOM 588 O O . GLU A 1 74 ? 3.923 6.968 -7.088 1.00 73.44 74 GLU A O 1
ATOM 593 N N . PHE A 1 75 ? 2.887 7.842 -5.288 1.00 76.06 75 PHE A N 1
ATOM 594 C CA . PHE A 1 75 ? 1.717 6.974 -5.370 1.00 76.06 75 PHE A CA 1
ATOM 595 C C . PHE A 1 75 ? 0.938 7.204 -6.673 1.00 76.06 75 PHE A C 1
ATOM 597 O O . PHE A 1 75 ? 0.697 6.255 -7.421 1.00 76.06 75 PHE A O 1
ATOM 604 N N . ASN A 1 76 ? 0.625 8.461 -7.001 1.00 75.50 76 ASN A N 1
ATOM 605 C CA . ASN A 1 76 ? -0.112 8.821 -8.214 1.00 75.50 76 ASN A CA 1
ATOM 606 C C . ASN A 1 76 ? 0.674 8.529 -9.500 1.00 75.50 76 ASN A C 1
ATOM 608 O O . ASN A 1 76 ? 0.090 8.044 -10.466 1.00 75.50 76 ASN A O 1
ATOM 612 N N . ALA A 1 77 ? 1.992 8.749 -9.516 1.00 71.62 77 ALA A N 1
ATOM 613 C CA . ALA A 1 77 ? 2.835 8.440 -10.673 1.00 71.62 77 ALA A CA 1
ATOM 614 C C . ALA A 1 77 ? 2.814 6.943 -11.023 1.00 71.62 77 ALA A C 1
ATOM 616 O O . ALA A 1 77 ? 2.769 6.575 -12.196 1.00 71.62 77 ALA A O 1
ATOM 617 N N . ARG A 1 78 ? 2.803 6.067 -10.010 1.00 65.06 78 ARG A N 1
ATOM 618 C CA . ARG A 1 78 ? 2.716 4.610 -10.204 1.00 65.06 78 ARG A CA 1
ATOM 619 C C . ARG A 1 78 ? 1.296 4.124 -10.480 1.00 65.06 78 ARG A C 1
ATOM 621 O O . ARG A 1 78 ? 1.125 3.136 -11.190 1.00 65.06 78 ARG A O 1
ATOM 628 N N . LYS A 1 79 ? 0.286 4.822 -9.957 1.00 66.12 79 LYS A N 1
ATOM 629 C CA . LYS A 1 79 ? -1.131 4.564 -10.243 1.00 66.12 79 LYS A CA 1
ATOM 630 C C . LYS A 1 79 ? -1.508 4.951 -11.683 1.00 66.12 79 LYS A C 1
ATOM 632 O O . LYS A 1 79 ? -2.270 4.236 -12.328 1.00 66.12 79 LYS A O 1
ATOM 637 N N . GLY A 1 80 ? -0.913 6.022 -12.213 1.00 54.94 80 GLY A N 1
ATOM 638 C CA . GLY A 1 80 ? -1.267 6.646 -13.495 1.00 54.94 80 GLY A CA 1
ATOM 639 C C . GLY A 1 80 ? -1.083 5.795 -14.760 1.00 54.94 80 GLY A C 1
ATOM 640 O O . GLY A 1 80 ? -1.627 6.150 -15.798 1.00 54.94 80 GLY A O 1
ATOM 641 N N . LEU A 1 81 ? -0.386 4.655 -14.695 1.00 53.56 81 LEU A N 1
ATOM 642 C CA . LEU A 1 81 ? -0.307 3.686 -15.803 1.00 53.56 81 LEU A CA 1
ATOM 643 C C . LEU A 1 81 ? -1.396 2.603 -15.746 1.00 53.56 81 LEU A C 1
ATOM 645 O O . LEU A 1 81 ? -1.733 2.027 -16.776 1.00 53.56 81 LEU A O 1
ATOM 649 N N . ALA A 1 82 ? -1.951 2.327 -14.563 1.00 55.78 82 ALA A N 1
ATOM 650 C CA . ALA A 1 82 ? -2.967 1.294 -14.362 1.00 55.78 82 ALA A CA 1
ATOM 651 C C . ALA A 1 82 ? -4.407 1.816 -14.533 1.00 55.78 82 ALA A C 1
ATOM 653 O O . ALA A 1 82 ? -5.314 1.022 -14.761 1.00 55.78 82 ALA A O 1
ATOM 654 N N . GLU A 1 83 ? -4.629 3.133 -14.431 1.00 52.81 83 GLU A N 1
ATOM 655 C CA . GLU A 1 83 ? -5.964 3.750 -14.559 1.00 52.81 83 GLU A CA 1
ATOM 656 C C . GLU A 1 83 ? -6.342 4.146 -15.990 1.00 52.81 83 GLU A C 1
ATOM 658 O O . GLU A 1 83 ? -7.496 4.490 -16.252 1.00 52.81 83 GLU A O 1
ATOM 663 N N . MET A 1 84 ? -5.413 4.062 -16.944 1.00 53.94 84 MET A N 1
ATOM 664 C CA . MET A 1 84 ? -5.804 4.102 -18.346 1.00 53.94 84 MET A CA 1
ATOM 665 C C . MET A 1 84 ? -6.445 2.756 -18.667 1.00 53.94 84 MET A C 1
ATOM 667 O O . MET A 1 84 ? -5.748 1.745 -18.750 1.00 53.94 84 MET A O 1
ATOM 671 N N . ALA A 1 85 ? -7.770 2.732 -18.842 1.00 57.78 85 ALA A N 1
ATOM 672 C CA . ALA A 1 85 ? -8.424 1.611 -19.501 1.00 57.78 85 ALA A CA 1
ATOM 673 C C . ALA A 1 85 ? -7.626 1.329 -20.777 1.00 57.78 85 ALA A C 1
ATOM 675 O O . ALA A 1 85 ? -7.506 2.214 -21.632 1.00 57.78 85 ALA A O 1
ATOM 676 N N . GLN A 1 86 ? -7.009 0.145 -20.867 1.00 60.38 86 GLN A N 1
ATOM 677 C CA . GLN A 1 86 ? -6.353 -0.267 -22.099 1.00 60.38 86 GLN A CA 1
ATOM 678 C C . GLN A 1 86 ? -7.382 -0.069 -23.205 1.00 60.38 86 GLN A C 1
ATOM 680 O O . GLN A 1 86 ? -8.492 -0.597 -23.109 1.00 60.38 86 GLN A O 1
ATOM 685 N N . ALA A 1 87 ? -7.045 0.753 -24.202 1.00 63.06 87 ALA A N 1
ATOM 686 C CA . ALA A 1 87 ? -7.891 0.879 -25.373 1.00 63.06 87 ALA A CA 1
ATOM 687 C C . ALA A 1 87 ? -8.155 -0.544 -25.863 1.00 63.06 87 ALA A C 1
ATOM 689 O O . ALA A 1 87 ? -7.199 -1.301 -26.051 1.00 63.06 87 ALA A O 1
ATOM 690 N N . GLU A 1 88 ? -9.433 -0.916 -25.978 1.00 55.38 88 GLU A N 1
ATOM 691 C CA . GLU A 1 88 ? -9.826 -2.232 -26.461 1.00 55.38 88 GLU A CA 1
ATOM 692 C C . GLU A 1 88 ? -9.072 -2.471 -27.763 1.00 55.38 88 GLU A C 1
ATOM 694 O O . GLU A 1 88 ? -9.294 -1.783 -28.767 1.00 55.38 88 GLU A O 1
ATOM 699 N N . PHE A 1 89 ? -8.107 -3.391 -27.721 1.00 61.25 89 PHE A N 1
ATOM 700 C CA . PHE A 1 89 ? -7.370 -3.772 -28.904 1.00 61.25 89 PHE A CA 1
ATOM 701 C C . PHE A 1 89 ? -8.365 -4.514 -29.785 1.00 61.25 89 PHE A C 1
ATOM 703 O O . PHE A 1 89 ? -8.548 -5.724 -29.655 1.00 61.25 89 PHE A O 1
ATOM 710 N N . LYS A 1 90 ? -9.052 -3.772 -30.660 1.00 68.94 90 LYS A N 1
ATOM 711 C CA . LYS A 1 90 ? -9.801 -4.340 -31.772 1.00 68.94 90 LYS A CA 1
ATOM 712 C C . LYS A 1 90 ? -8.772 -5.058 -32.618 1.00 68.94 90 LYS A C 1
ATOM 714 O O . LYS A 1 90 ? -8.110 -4.426 -33.440 1.00 68.94 90 LYS A O 1
ATOM 719 N N . GLN A 1 91 ? -8.596 -6.354 -32.363 1.00 60.31 91 GLN A N 1
ATOM 720 C CA . GLN A 1 91 ? -7.817 -7.213 -33.232 1.00 60.31 91 GLN A CA 1
ATOM 721 C C . GLN A 1 91 ? -8.331 -6.933 -34.648 1.00 60.31 91 GLN A C 1
ATOM 723 O O . GLN A 1 91 ? -9.528 -7.132 -34.892 1.00 60.31 91 GLN A O 1
ATOM 728 N N . PRO A 1 92 ? -7.508 -6.401 -35.572 1.00 63.09 92 PRO A N 1
ATOM 729 C CA . PRO A 1 92 ? -7.908 -6.431 -36.964 1.00 63.09 92 PRO A CA 1
ATOM 730 C C . PRO A 1 92 ? -8.180 -7.904 -37.271 1.00 63.09 92 PRO A C 1
ATOM 732 O O . PRO A 1 92 ? -7.407 -8.753 -36.810 1.00 63.09 92 PRO A O 1
ATOM 735 N N . PRO A 1 93 ? -9.295 -8.227 -37.948 1.00 51.81 93 PRO A N 1
ATOM 736 C CA . PRO A 1 93 ? -9.657 -9.607 -38.197 1.00 51.81 93 PRO A CA 1
ATOM 737 C C . PRO A 1 93 ? -8.454 -10.264 -38.853 1.00 51.81 93 PRO A C 1
ATOM 739 O O . PRO A 1 93 ? -8.032 -9.864 -39.940 1.00 51.81 93 PRO A O 1
ATOM 742 N N . VAL A 1 94 ? -7.856 -11.219 -38.141 1.00 53.97 94 VAL A N 1
ATOM 743 C CA . VAL A 1 94 ? -6.880 -12.121 -38.725 1.00 53.97 94 VAL A CA 1
ATOM 744 C C . VAL A 1 94 ? -7.582 -12.727 -39.924 1.00 53.97 94 VAL A C 1
ATOM 746 O O . VAL A 1 94 ? -8.561 -13.460 -39.785 1.00 53.97 94 VAL A O 1
ATOM 749 N N . ALA A 1 95 ? -7.147 -12.314 -41.111 1.00 52.00 95 ALA A N 1
ATOM 750 C CA . ALA A 1 95 ? -7.613 -12.866 -42.358 1.00 52.00 95 ALA A CA 1
ATOM 751 C C . ALA A 1 95 ? -7.171 -14.329 -42.375 1.00 52.00 95 ALA A C 1
ATOM 753 O O . ALA A 1 95 ? -6.081 -14.665 -42.831 1.00 52.00 95 ALA A O 1
ATOM 754 N N . GLN A 1 96 ? -8.027 -15.196 -41.839 1.00 55.72 96 GLN A N 1
ATOM 755 C CA . GLN A 1 96 ? -8.127 -16.555 -42.322 1.00 55.72 96 GLN A CA 1
ATOM 756 C C . GLN A 1 96 ? -8.443 -16.413 -43.807 1.00 55.72 96 GLN A C 1
ATOM 758 O O . GLN A 1 96 ? -9.445 -15.826 -44.214 1.00 55.72 96 GLN A O 1
ATOM 763 N N . THR A 1 97 ? -7.480 -16.831 -44.607 1.00 50.66 97 THR A N 1
ATOM 764 C CA . THR A 1 97 ? -7.504 -16.879 -46.057 1.00 50.66 97 THR A CA 1
ATOM 765 C C . THR A 1 97 ? -8.798 -17.515 -46.554 1.00 50.66 97 THR A C 1
ATOM 767 O O . THR A 1 97 ? -8.927 -18.732 -46.545 1.00 50.66 97 THR A O 1
ATOM 770 N N . ALA A 1 98 ? -9.732 -16.700 -47.039 1.00 49.41 98 ALA A N 1
ATOM 771 C CA . ALA A 1 98 ? -10.657 -17.079 -48.103 1.00 49.41 98 ALA A CA 1
ATOM 772 C C . ALA A 1 98 ? -11.381 -15.837 -48.645 1.00 49.41 98 ALA A C 1
ATOM 774 O O . ALA A 1 98 ? -12.311 -15.314 -48.042 1.00 49.41 98 ALA A O 1
ATOM 775 N N . THR A 1 99 ? -10.896 -15.382 -49.799 1.00 54.62 99 THR A N 1
ATOM 776 C CA . THR A 1 99 ? -11.651 -14.837 -50.936 1.00 54.62 99 THR A CA 1
ATOM 777 C C . THR A 1 99 ? -12.933 -14.060 -50.617 1.00 54.62 99 THR A C 1
ATOM 779 O O . THR A 1 99 ? -13.975 -14.667 -50.393 1.00 54.62 99 THR A O 1
ATOM 782 N N . GLN A 1 100 ? -12.902 -12.726 -50.747 1.00 49.59 100 GLN A N 1
ATOM 783 C CA . GLN A 1 100 ? -14.049 -11.973 -51.272 1.00 49.59 100 GLN A CA 1
ATOM 784 C C . GLN A 1 100 ? -13.677 -10.551 -51.709 1.00 49.59 100 GLN A C 1
ATOM 786 O O . GLN A 1 100 ? -13.222 -9.709 -50.939 1.00 49.59 100 GLN A O 1
ATOM 791 N N . GLN A 1 101 ? -13.889 -10.324 -53.003 1.00 57.41 101 GLN A N 1
ATOM 792 C CA . GLN A 1 101 ? -13.869 -9.038 -53.681 1.00 57.41 101 GLN A CA 1
ATOM 793 C C . GLN A 1 101 ? -14.946 -8.121 -53.088 1.00 57.41 101 GLN A C 1
ATOM 795 O O . GLN A 1 101 ? -16.102 -8.519 -52.983 1.00 57.41 101 GLN A O 1
ATOM 800 N N . THR A 1 102 ? -14.596 -6.871 -52.781 1.00 41.16 102 THR A N 1
ATOM 801 C CA . THR A 1 102 ? -15.571 -5.777 -52.680 1.00 41.16 102 THR A CA 1
ATOM 802 C C . THR A 1 102 ? -15.007 -4.536 -53.362 1.00 41.16 102 THR A C 1
ATOM 804 O O . THR A 1 102 ? -13.993 -3.961 -52.969 1.00 41.16 102 THR A O 1
ATOM 807 N N . THR A 1 103 ? -15.672 -4.132 -54.441 1.00 52.69 103 THR A N 1
ATOM 808 C CA . THR A 1 103 ? -15.477 -2.861 -55.135 1.00 52.69 103 THR A CA 1
ATOM 809 C C . THR A 1 103 ? -15.880 -1.718 -54.209 1.00 52.69 103 THR A C 1
ATOM 811 O O . THR A 1 103 ? -17.044 -1.327 -54.152 1.00 52.69 103 THR A O 1
ATOM 814 N N . THR A 1 104 ? -14.916 -1.167 -53.477 1.00 48.56 104 THR 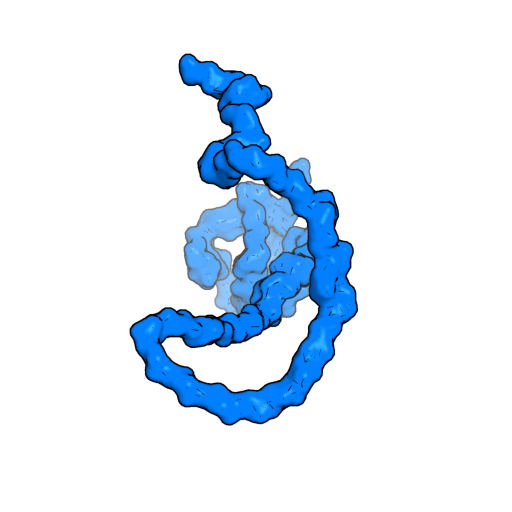A N 1
ATOM 815 C CA . THR A 1 104 ? -15.068 0.145 -52.852 1.00 48.56 104 THR A CA 1
ATOM 816 C C . THR A 1 104 ? -14.603 1.192 -53.852 1.00 48.56 104 THR A C 1
ATOM 818 O O . THR A 1 104 ? -13.489 1.141 -54.371 1.00 48.56 104 THR A O 1
ATOM 821 N N . LYS A 1 105 ? -15.488 2.137 -54.169 1.00 55.50 105 LYS A N 1
ATOM 822 C CA . LYS A 1 105 ? -15.174 3.332 -54.953 1.00 55.50 105 LYS A CA 1
ATOM 823 C C . LYS A 1 105 ? -14.183 4.170 -54.135 1.00 55.50 105 LYS A C 1
ATOM 825 O O . LYS A 1 105 ? -14.579 5.022 -53.347 1.00 55.50 105 LYS A O 1
ATOM 830 N N . GLN A 1 106 ? -12.898 3.846 -54.253 1.00 58.91 106 GLN A N 1
ATOM 831 C CA . GLN A 1 106 ? -11.800 4.533 -53.584 1.00 58.91 106 GLN A CA 1
ATOM 832 C C . GLN A 1 106 ? -11.711 5.959 -54.136 1.00 58.91 106 GLN A C 1
ATOM 834 O O . GLN A 1 106 ? -11.448 6.151 -55.324 1.00 58.91 106 GLN A O 1
ATOM 839 N N . LEU A 1 107 ? -11.891 6.975 -53.284 1.00 59.81 107 LEU A N 1
ATOM 840 C CA . LEU A 1 107 ? -11.264 8.265 -53.572 1.00 59.81 107 LEU A CA 1
ATOM 841 C C . LEU A 1 107 ? -9.756 8.009 -53.699 1.00 59.81 107 LEU A C 1
ATOM 843 O O . LEU A 1 107 ? -9.234 7.209 -52.913 1.00 59.81 107 LEU A O 1
ATOM 847 N N . PRO A 1 108 ? -9.047 8.655 -54.644 1.00 59.59 108 PRO A N 1
ATOM 848 C CA . PRO A 1 108 ? -7.610 8.478 -54.757 1.00 59.59 108 PRO A CA 1
ATOM 849 C C . PRO A 1 108 ? -7.000 8.884 -53.420 1.00 59.59 108 PRO A C 1
ATOM 851 O O . PRO A 1 108 ? -7.009 10.061 -53.054 1.00 59.59 108 PRO A O 1
ATOM 854 N N . GLN A 1 109 ? -6.535 7.895 -52.655 1.00 66.94 109 GLN A N 1
ATOM 855 C CA . GLN A 1 109 ? -5.883 8.141 -51.384 1.00 66.94 109 GLN A CA 1
ATOM 856 C C . GLN A 1 109 ? -4.635 8.955 -51.701 1.00 66.94 109 GLN A C 1
ATOM 858 O O . GLN A 1 109 ? -3.647 8.431 -52.222 1.00 66.94 109 GLN A O 1
ATOM 863 N N . ARG A 1 110 ? -4.702 10.269 -51.461 1.00 71.12 110 ARG A N 1
ATOM 864 C CA . ARG A 1 110 ? -3.521 11.123 -51.505 1.00 71.12 110 ARG A CA 1
ATOM 865 C C . ARG A 1 110 ? -2.530 10.500 -50.534 1.00 71.12 110 ARG A C 1
ATOM 867 O O . ARG A 1 110 ? -2.814 10.394 -49.343 1.00 71.12 110 ARG A O 1
ATOM 874 N N . ARG A 1 111 ? -1.407 10.017 -51.067 1.00 73.75 111 ARG A N 1
ATOM 875 C CA . ARG A 1 111 ? -0.340 9.434 -50.255 1.00 73.75 111 ARG A CA 1
ATOM 876 C C . ARG A 1 111 ? 0.071 10.477 -49.219 1.00 73.75 111 ARG A C 1
ATOM 878 O O . ARG A 1 111 ? 0.283 11.636 -49.571 1.00 73.75 111 ARG A O 1
ATOM 885 N N . HIS A 1 112 ? 0.127 10.070 -47.953 1.00 79.88 112 HIS A N 1
ATOM 886 C CA . HIS A 1 112 ? 0.573 10.937 -46.866 1.00 79.88 112 HIS A CA 1
ATOM 887 C C . HIS A 1 112 ? 1.960 11.512 -47.214 1.00 79.88 112 HIS A C 1
ATOM 889 O O . HIS A 1 112 ? 2.771 10.768 -47.762 1.00 79.88 112 HIS A O 1
ATOM 895 N N . PRO A 1 113 ? 2.280 12.782 -46.909 1.00 76.06 113 PRO A N 1
ATOM 896 C CA . PRO A 1 113 ? 3.564 13.388 -47.287 1.00 76.06 113 PRO A CA 1
ATOM 897 C C . PRO A 1 113 ? 4.786 12.652 -46.716 1.00 76.06 113 PRO A C 1
ATOM 899 O O . PRO A 1 113 ? 5.853 12.665 -47.317 1.00 76.06 113 PRO A O 1
ATOM 902 N N . ALA A 1 114 ? 4.630 11.952 -45.588 1.00 81.12 114 ALA A N 1
ATOM 903 C CA . ALA A 1 114 ? 5.687 11.093 -45.046 1.00 81.12 114 ALA A CA 1
ATOM 904 C C . ALA A 1 114 ? 5.887 9.779 -45.835 1.00 81.12 114 ALA A C 1
ATOM 906 O O . ALA A 1 114 ? 6.903 9.103 -45.671 1.00 81.12 114 ALA A O 1
ATOM 907 N N . PHE A 1 115 ? 4.938 9.386 -46.691 1.00 78.81 115 PHE A N 1
ATOM 908 C CA . PHE A 1 115 ? 5.032 8.163 -47.480 1.00 78.81 115 PHE A CA 1
ATOM 909 C C . PHE A 1 115 ? 6.112 8.317 -48.555 1.00 78.81 115 PHE A C 1
ATOM 911 O O . PHE A 1 115 ? 5.947 9.043 -49.532 1.00 78.81 115 PHE A O 1
ATOM 918 N N . GLY A 1 116 ? 7.221 7.602 -48.375 1.00 79.06 116 GLY A N 1
ATOM 919 C CA . GLY A 1 116 ? 8.373 7.660 -4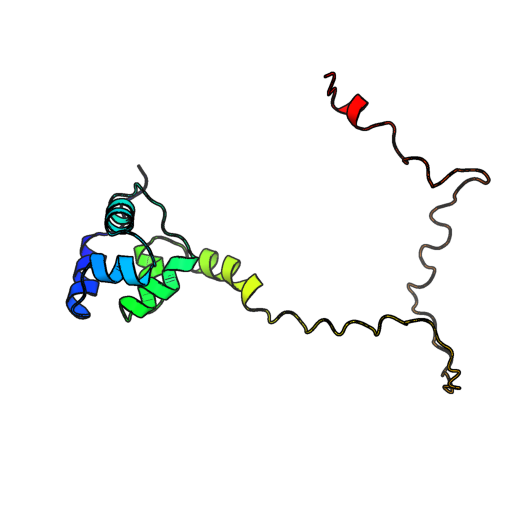9.272 1.00 79.06 116 GLY A CA 1
ATOM 920 C C . GLY A 1 116 ? 9.427 8.700 -48.894 1.00 79.06 116 GLY A C 1
ATOM 921 O O . GLY A 1 116 ? 10.458 8.736 -49.555 1.00 79.06 116 GLY A O 1
ATOM 922 N N . ALA A 1 117 ? 9.237 9.464 -47.811 1.00 84.12 117 ALA A N 1
ATOM 923 C CA . ALA A 1 117 ? 10.234 10.424 -47.323 1.00 84.12 117 ALA A CA 1
ATOM 924 C C . ALA A 1 117 ? 11.585 9.765 -46.976 1.00 84.12 117 ALA A C 1
ATOM 926 O O . ALA A 1 117 ? 12.625 10.406 -47.058 1.00 84.12 117 ALA A O 1
ATOM 927 N N . LEU A 1 118 ? 11.570 8.472 -46.633 1.00 85.06 118 LEU A N 1
ATOM 928 C CA . LEU A 1 118 ? 12.763 7.674 -46.324 1.00 85.06 118 LEU A CA 1
ATOM 929 C C . LEU A 1 118 ? 13.137 6.680 -47.438 1.00 85.06 118 LEU A C 1
ATOM 931 O O . LEU A 1 118 ? 14.034 5.854 -47.264 1.00 85.06 118 LEU A O 1
ATOM 935 N N . LYS A 1 119 ? 12.446 6.705 -48.587 1.00 82.94 119 LYS A N 1
ATOM 936 C CA . LYS A 1 119 ? 12.728 5.766 -49.678 1.00 82.94 119 LYS A CA 1
ATOM 937 C C . LYS A 1 119 ? 14.118 6.057 -50.249 1.00 82.94 119 LYS A C 1
ATOM 939 O O . LYS A 1 119 ? 14.388 7.171 -50.675 1.00 82.94 119 LYS A O 1
ATOM 944 N N . GLY A 1 120 ? 14.968 5.034 -50.300 1.00 83.62 120 GLY A N 1
ATOM 945 C CA . GLY A 1 120 ? 16.330 5.142 -50.831 1.00 83.62 120 GLY A CA 1
ATOM 946 C C . GLY A 1 120 ? 17.377 5.614 -49.819 1.00 83.62 120 GLY A C 1
ATOM 947 O O . GLY A 1 120 ? 18.551 5.653 -50.167 1.00 83.62 120 GLY A O 1
ATOM 948 N N . LEU A 1 121 ? 16.990 5.913 -48.571 1.00 85.06 121 LEU A N 1
ATOM 949 C CA . LEU A 1 121 ? 17.948 6.263 -47.514 1.00 85.06 121 LEU A CA 1
ATOM 950 C C . LEU A 1 121 ? 18.833 5.067 -47.119 1.00 85.06 121 LEU A C 1
ATOM 952 O O . LEU A 1 121 ? 19.974 5.239 -46.707 1.00 85.06 121 LEU A O 1
ATOM 956 N N . ILE A 1 122 ? 18.303 3.851 -47.268 1.00 83.56 122 ILE A N 1
ATOM 957 C CA . ILE A 1 122 ? 19.019 2.594 -47.057 1.00 83.56 122 ILE A CA 1
ATOM 958 C C . ILE A 1 122 ? 19.064 1.871 -48.402 1.00 83.56 122 ILE A C 1
ATOM 960 O O . ILE A 1 122 ? 18.022 1.606 -49.004 1.00 83.56 122 ILE A O 1
ATOM 964 N N . THR A 1 123 ? 20.272 1.563 -48.870 1.00 87.06 123 THR A N 1
ATOM 965 C CA . THR A 1 123 ? 20.503 0.759 -50.074 1.00 87.06 123 THR A CA 1
ATOM 966 C C . THR A 1 123 ? 21.234 -0.513 -49.677 1.00 87.06 123 THR A C 1
ATOM 968 O O . THR A 1 123 ? 22.344 -0.458 -49.154 1.00 87.06 123 THR A O 1
ATOM 971 N N . ILE A 1 124 ? 20.606 -1.657 -49.931 1.00 86.50 124 ILE A N 1
ATOM 972 C CA . ILE A 1 124 ? 21.196 -2.977 -49.705 1.00 86.50 124 ILE A CA 1
ATOM 973 C C . ILE A 1 124 ? 21.895 -3.392 -51.001 1.00 86.50 124 ILE A C 1
ATOM 975 O O . ILE A 1 124 ? 21.303 -3.315 -52.081 1.00 86.50 124 ILE A O 1
ATOM 979 N N . LYS A 1 125 ? 23.165 -3.799 -50.916 1.00 87.00 125 LYS A N 1
ATOM 980 C CA . LYS A 1 125 ? 23.930 -4.245 -52.086 1.00 87.00 125 LYS A CA 1
ATOM 981 C C . LYS A 1 125 ? 23.313 -5.543 -52.651 1.00 87.00 125 LYS A C 1
ATOM 983 O O . LYS A 1 125 ? 22.891 -6.394 -51.868 1.00 87.00 125 LYS A O 1
ATOM 988 N N . PRO A 1 126 ? 23.257 -5.731 -53.984 1.00 87.50 126 PRO A N 1
ATOM 989 C CA . PRO A 1 126 ? 22.796 -6.990 -54.567 1.00 87.50 126 PRO A CA 1
ATOM 990 C C . PRO A 1 126 ? 23.618 -8.172 -54.038 1.00 87.50 126 PRO A C 1
ATOM 992 O O . PRO A 1 126 ? 24.847 -8.097 -54.017 1.00 87.50 126 PRO A O 1
ATOM 995 N N . GLY A 1 127 ? 22.942 -9.244 -53.618 1.00 87.06 127 GLY A N 1
ATOM 996 C CA . GLY A 1 127 ? 23.584 -10.449 -53.080 1.00 87.06 127 GLY A CA 1
ATOM 997 C C . GLY A 1 127 ? 23.916 -10.410 -51.585 1.00 87.06 127 GLY A C 1
ATOM 998 O O . GLY A 1 127 ? 24.577 -11.323 -51.110 1.00 87.06 127 GLY A O 1
ATOM 999 N N . VAL A 1 128 ? 23.476 -9.386 -50.845 1.00 84.50 128 VAL A N 1
ATOM 1000 C CA . VAL A 1 128 ? 23.531 -9.402 -49.375 1.00 84.50 128 VAL A CA 1
ATOM 1001 C C . VAL A 1 128 ? 22.450 -10.341 -48.851 1.00 84.50 128 VAL A C 1
ATOM 1003 O O . VAL A 1 128 ? 21.262 -10.110 -49.092 1.00 84.50 128 VAL A O 1
ATOM 1006 N N . ASP A 1 129 ? 22.870 -11.381 -48.137 1.00 81.69 129 ASP A N 1
ATOM 1007 C CA . ASP A 1 129 ? 21.968 -12.246 -47.392 1.00 81.69 129 ASP A CA 1
ATOM 1008 C C . ASP A 1 129 ? 21.500 -11.517 -46.127 1.00 81.69 129 ASP A C 1
ATOM 1010 O O . ASP A 1 129 ? 22.287 -11.163 -45.254 1.00 81.69 129 ASP A O 1
ATOM 1014 N N . LEU A 1 130 ? 20.200 -11.237 -46.060 1.00 81.50 130 LEU A N 1
ATOM 1015 C CA . LEU A 1 130 ? 19.571 -10.555 -44.926 1.00 81.50 130 LEU A CA 1
ATOM 1016 C C . LEU A 1 130 ? 19.128 -11.527 -43.830 1.00 81.50 130 LEU A C 1
ATOM 1018 O O . LEU A 1 130 ? 18.563 -11.096 -42.826 1.00 81.50 130 LEU A O 1
ATOM 1022 N N . THR A 1 131 ? 19.314 -12.828 -44.049 1.00 81.00 131 THR A N 1
ATOM 1023 C CA . THR A 1 131 ? 19.022 -13.870 -43.064 1.00 81.00 131 THR A CA 1
ATOM 1024 C C . THR A 1 131 ? 20.209 -14.135 -42.144 1.00 81.00 131 THR A C 1
ATOM 1026 O O . THR A 1 131 ? 20.028 -14.684 -41.057 1.00 81.00 131 THR A O 1
ATOM 1029 N N . GLU A 1 132 ? 21.401 -13.681 -42.534 1.00 79.81 132 GLU A N 1
ATOM 1030 C CA . GLU A 1 132 ? 22.579 -13.688 -41.678 1.00 79.81 132 GLU A CA 1
ATOM 1031 C C . GLU A 1 132 ? 22.489 -12.567 -40.625 1.00 79.81 132 GLU A C 1
ATOM 1033 O O . GLU A 1 132 ? 21.973 -11.475 -40.902 1.00 79.81 132 GLU A O 1
ATOM 1038 N N . PRO A 1 133 ? 22.961 -12.808 -39.389 1.00 74.44 133 PRO A N 1
ATOM 1039 C CA . PRO A 1 133 ? 22.959 -11.791 -38.348 1.00 74.44 133 PRO A CA 1
ATOM 1040 C C . PRO A 1 133 ? 23.790 -10.579 -38.789 1.00 74.44 133 PRO A C 1
ATOM 1042 O O . PRO A 1 133 ? 24.947 -10.701 -39.179 1.00 74.44 133 PRO A O 1
ATOM 1045 N N . ALA A 1 134 ? 23.202 -9.384 -38.692 1.00 72.06 134 ALA A N 1
ATOM 1046 C CA . ALA A 1 134 ? 23.812 -8.129 -39.145 1.00 72.06 134 ALA A CA 1
ATOM 1047 C C . ALA A 1 134 ? 25.083 -7.717 -38.369 1.00 72.06 134 ALA A C 1
ATOM 1049 O O . ALA A 1 134 ? 25.727 -6.729 -38.720 1.00 72.06 134 ALA A O 1
ATOM 1050 N N . PHE A 1 135 ? 25.424 -8.435 -37.300 1.00 66.06 135 PHE A N 1
ATOM 1051 C CA . PHE A 1 135 ? 26.586 -8.202 -36.456 1.00 66.06 135 PHE A CA 1
ATOM 1052 C C . PHE A 1 135 ? 27.253 -9.534 -36.102 1.00 66.06 135 PHE A C 1
ATOM 1054 O O . PHE A 1 135 ? 26.577 -10.543 -35.898 1.00 66.06 135 PHE A O 1
ATOM 1061 N N . GLU A 1 136 ? 28.587 -9.504 -36.024 1.00 67.25 136 GLU A N 1
ATOM 1062 C CA . GLU A 1 136 ? 29.421 -10.570 -35.460 1.00 67.25 136 GLU A CA 1
ATOM 1063 C C . GLU A 1 136 ? 28.857 -10.997 -34.093 1.00 67.25 136 GLU A C 1
ATOM 1065 O O . GLU A 1 136 ? 28.400 -10.149 -33.319 1.00 67.25 136 GLU A O 1
ATOM 1070 N N . ASP A 1 137 ? 28.869 -12.307 -33.826 1.00 66.56 137 ASP A N 1
ATOM 1071 C CA . ASP A 1 137 ? 28.302 -12.941 -32.635 1.00 66.56 137 ASP A CA 1
ATOM 1072 C C . ASP A 1 137 ? 28.654 -12.146 -31.367 1.00 66.56 137 ASP A C 1
ATOM 1074 O O . ASP A 1 137 ? 29.814 -12.045 -30.966 1.00 66.56 137 ASP A O 1
ATOM 1078 N N . TRP A 1 138 ? 27.643 -11.539 -30.748 1.00 64.75 138 TRP A N 1
ATOM 1079 C CA . TRP A 1 138 ? 27.760 -10.681 -29.565 1.00 64.75 138 TRP A CA 1
ATOM 1080 C C . TRP A 1 138 ? 28.420 -11.413 -28.387 1.00 64.75 138 TRP A C 1
ATOM 1082 O O . TRP A 1 138 ? 29.004 -10.768 -27.517 1.00 64.75 138 TRP A O 1
ATOM 1092 N N . ARG A 1 139 ? 28.426 -12.753 -28.415 1.00 62.84 139 ARG A N 1
ATOM 1093 C CA . ARG A 1 139 ? 29.232 -13.611 -27.538 1.00 62.84 139 ARG A CA 1
ATOM 1094 C C . ARG A 1 139 ? 30.732 -13.307 -27.586 1.00 62.84 139 ARG A C 1
ATOM 1096 O O . ARG A 1 139 ? 31.362 -13.261 -26.535 1.00 62.84 139 ARG A O 1
ATOM 1103 N N . LYS A 1 140 ? 31.302 -13.008 -28.762 1.00 63.97 140 LYS A N 1
ATOM 1104 C CA . LYS A 1 140 ? 32.715 -12.591 -28.892 1.00 63.97 140 LYS A CA 1
ATOM 1105 C C . LYS A 1 140 ? 32.986 -11.217 -28.275 1.00 63.97 140 LYS A C 1
ATOM 1107 O O . LYS A 1 140 ? 34.098 -10.964 -27.830 1.00 63.97 140 LYS A O 1
ATOM 1112 N N . LEU A 1 141 ? 31.995 -10.322 -28.274 1.00 62.31 141 LEU A N 1
ATOM 1113 C CA . LEU A 1 141 ? 32.123 -8.954 -27.751 1.00 62.31 141 LEU A CA 1
ATOM 1114 C C . LEU A 1 141 ? 32.118 -8.907 -26.219 1.00 62.31 141 LEU A C 1
ATOM 1116 O O . LEU A 1 141 ? 32.742 -8.020 -25.640 1.00 62.31 141 LEU A O 1
ATOM 1120 N N . TYR A 1 142 ? 31.430 -9.853 -25.577 1.00 67.31 142 TYR A N 1
ATOM 1121 C CA . TYR A 1 142 ? 31.300 -9.912 -24.121 1.00 67.31 142 TYR A CA 1
ATOM 1122 C C . TYR A 1 142 ? 32.080 -11.051 -23.458 1.00 67.31 142 TYR A C 1
ATOM 1124 O O . TYR A 1 142 ? 32.034 -11.155 -22.237 1.00 67.31 142 TYR A O 1
ATOM 1132 N N . GLY A 1 143 ? 32.843 -11.840 -24.225 1.00 59.09 143 GLY A N 1
ATOM 1133 C CA . GLY A 1 143 ? 33.784 -12.815 -23.673 1.00 59.09 143 GLY A CA 1
ATOM 1134 C C . GLY A 1 143 ? 33.124 -13.835 -22.748 1.00 59.09 143 GLY A C 1
ATOM 1135 O O . GLY A 1 143 ? 33.675 -14.141 -21.694 1.00 59.09 143 GLY A O 1
ATOM 1136 N N . GLU A 1 144 ? 31.944 -14.344 -23.113 1.00 63.94 144 GLU A N 1
ATOM 1137 C CA . GLU A 1 144 ? 31.446 -15.590 -22.520 1.00 63.94 144 GLU A CA 1
ATOM 1138 C C . GLU A 1 144 ? 32.214 -16.754 -23.161 1.00 63.94 144 GLU A C 1
ATOM 1140 O O . GLU A 1 144 ? 31.701 -17.468 -24.021 1.00 63.94 144 GLU A O 1
ATOM 1145 N N . ASP A 1 145 ? 33.484 -16.879 -22.775 1.00 63.69 145 ASP A N 1
ATOM 1146 C CA . ASP A 1 145 ? 34.196 -18.147 -22.835 1.00 63.69 145 ASP A CA 1
ATOM 1147 C C . ASP A 1 145 ? 33.628 -19.005 -21.692 1.00 63.69 145 ASP A C 1
ATOM 1149 O O . ASP A 1 145 ? 33.786 -18.672 -20.515 1.00 63.69 145 ASP A O 1
ATOM 1153 N N . GLU A 1 146 ? 32.878 -20.043 -22.057 1.00 55.09 146 GLU A N 1
ATOM 1154 C CA . GLU A 1 146 ? 32.411 -21.103 -21.152 1.00 55.09 146 GLU A CA 1
ATOM 1155 C C . GLU A 1 146 ? 33.582 -21.879 -20.525 1.00 55.09 146 GLU A C 1
ATOM 1157 O O . GLU A 1 146 ? 34.570 -22.165 -21.245 1.00 55.09 146 GLU A O 1
#

Organism: NCBI:txid443610

Sequence (146 aa):
MEHPLDQKWLEEHLSKVDSNRARLARTLGRDRSAVTRLLNGERKLKLAEIPTIAEHLRVPVDAVLEWAGIPTAEFNARKGLAEMAQAEFKQPPVAQTATQQTTTKQLPQRRHPAFGALKGLITIKPGVDLTEPAFEDWRKLYGEDE

pLDDT: mean 78.17, std 15.48, range [40.62, 95.31]

Foldseek 3Di:
DPDQQPPVVLVVLCVVLVHDLQVLQVLVVHHSVQSVCNRVVVDQDDLVSQVSSCVSSVHDSVVSCVSNVHDPVVSCVVVVVVPPPPDPPPPPPPPPDDDDDDDDPDDPPPPDPCVCVCPPVDDDDPPDDPVDPPDDDCCVVVVPPD

InterPro domains:
  IPR001387 Cro/C1-type, helix-turn-helix domain [PS50943] (24-64)
  IPR001387 Cro/C1-type, helix-turn-helix domain [cd00093] (21-62)
  IPR010982 Lambda repressor-like, DNA-binding domain superfamily [G3DSA:1.10.260.40] (5-87)
  IPR010982 Lambda repressor-like, DNA-binding domain superfamily [SSF47413] (19-72)

Radius of gyration: 29.47 Å; chains: 1; bounding box: 50×34×73 Å

Secondary structure (DSSP, 8-state):
-PPPP-HHHHHHHHHHTT--HHHHHHHTTS-HHHHHHHHTTSSPPPGGGHHHHHHHHT--HHHHHHHTT--HHHHHHHHTTTSSPPP---------S---------------TTTTTTTTSS-PPTT--SSS-SSS-HHHHHT---